Protein AF-A0A2V5TNC7-F1 (afdb_monomer_lite)

Structure (mmCIF, N/CA/C/O backbone):
data_AF-A0A2V5TNC7-F1
#
_entry.id   AF-A0A2V5TNC7-F1
#
loop_
_atom_site.group_PDB
_atom_site.id
_atom_site.type_symbol
_atom_site.label_atom_id
_atom_site.label_alt_id
_atom_site.label_comp_id
_atom_site.label_asym_id
_atom_site.label_entity_id
_atom_site.label_seq_id
_atom_site.pdbx_PDB_ins_code
_atom_site.Cartn_x
_atom_site.Cartn_y
_atom_site.Cartn_z
_atom_site.occupancy
_atom_site.B_iso_or_equiv
_atom_site.auth_seq_id
_atom_site.auth_comp_id
_atom_site.auth_asym_id
_atom_site.auth_atom_id
_atom_site.pdbx_PDB_model_num
ATOM 1 N N . TYR A 1 1 ? -16.590 10.394 -2.183 1.00 90.81 1 TYR A N 1
ATOM 2 C CA . TYR A 1 1 ? -15.474 10.416 -3.154 1.00 90.81 1 TYR A CA 1
ATOM 3 C C . TYR A 1 1 ? -14.195 10.779 -2.419 1.00 90.81 1 TYR A C 1
ATOM 5 O O . TYR A 1 1 ? -14.228 11.699 -1.612 1.00 90.81 1 TYR A O 1
ATOM 13 N N . VAL A 1 2 ? -13.100 10.061 -2.676 1.00 94.94 2 VAL A N 1
ATOM 14 C CA . VAL A 1 2 ? -11.769 10.317 -2.103 1.00 94.94 2 VAL A CA 1
ATOM 15 C C . VAL A 1 2 ? -10.773 10.353 -3.257 1.00 94.94 2 VAL A C 1
ATOM 17 O O . VAL A 1 2 ? -10.802 9.474 -4.114 1.00 94.94 2 VAL A O 1
ATOM 20 N N . ARG A 1 3 ? -9.904 11.370 -3.293 1.00 96.62 3 ARG A N 1
ATOM 21 C CA . ARG A 1 3 ? -8.853 11.506 -4.307 1.00 96.62 3 ARG A CA 1
ATOM 22 C C . ARG A 1 3 ? -7.488 11.321 -3.663 1.00 96.62 3 ARG A C 1
ATOM 24 O O . ARG A 1 3 ? -7.136 12.097 -2.777 1.00 96.62 3 ARG A O 1
ATOM 31 N N . LEU A 1 4 ? -6.742 10.347 -4.178 1.00 96.69 4 LEU A N 1
ATOM 32 C CA . LEU A 1 4 ? -5.344 10.105 -3.840 1.00 96.69 4 LEU A CA 1
ATOM 33 C C . LEU A 1 4 ? -4.456 10.454 -5.039 1.00 96.69 4 LEU A C 1
ATOM 35 O O . LEU A 1 4 ? -4.773 10.101 -6.183 1.00 96.69 4 LEU A O 1
ATOM 39 N N . THR A 1 5 ? -3.375 11.187 -4.803 1.00 95.12 5 THR A N 1
ATOM 40 C CA . THR A 1 5 ? -2.451 11.664 -5.840 1.00 95.12 5 THR A CA 1
ATOM 41 C C . THR A 1 5 ? -1.235 10.756 -5.922 1.00 95.12 5 THR A C 1
ATOM 43 O O . THR A 1 5 ? -0.220 10.990 -5.279 1.00 95.12 5 THR A O 1
ATOM 46 N N . VAL A 1 6 ? -1.347 9.707 -6.741 1.00 95.06 6 VAL A N 1
ATOM 47 C CA . VAL A 1 6 ? -0.286 8.707 -6.924 1.00 95.06 6 VAL A CA 1
ATOM 48 C C . VAL A 1 6 ? 0.290 8.781 -8.33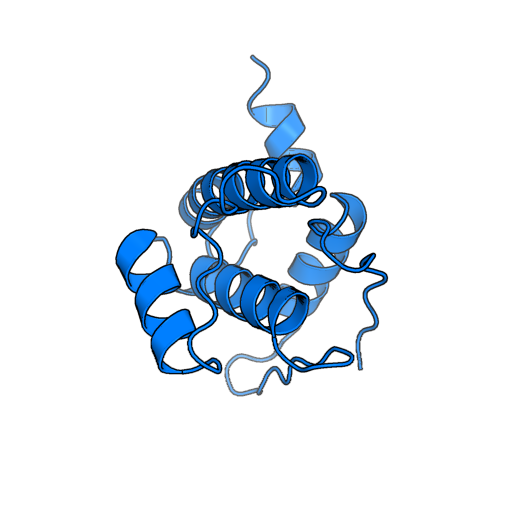2 1.00 95.06 6 VAL A C 1
ATOM 50 O O . VAL A 1 6 ? -0.430 8.584 -9.322 1.00 95.06 6 VAL A O 1
ATOM 53 N N . THR A 1 7 ? 1.593 9.055 -8.394 1.00 92.62 7 THR A N 1
ATOM 54 C CA . THR A 1 7 ? 2.403 9.073 -9.617 1.00 92.62 7 THR A CA 1
ATOM 55 C C . THR A 1 7 ? 2.344 7.721 -10.318 1.00 92.62 7 THR A C 1
ATOM 57 O O . THR A 1 7 ? 2.276 6.673 -9.675 1.00 92.62 7 THR A O 1
ATOM 60 N N . ASP A 1 8 ? 2.338 7.726 -11.650 1.00 88.94 8 ASP A N 1
ATOM 61 C CA . ASP A 1 8 ? 2.308 6.471 -12.395 1.00 88.94 8 ASP A CA 1
ATOM 62 C C . ASP A 1 8 ? 3.599 5.662 -12.198 1.00 88.94 8 ASP A C 1
ATOM 64 O O . ASP A 1 8 ? 4.667 6.225 -11.969 1.00 88.94 8 ASP A O 1
ATOM 68 N N . HIS A 1 9 ? 3.480 4.333 -12.256 1.00 88.94 9 HIS A N 1
ATOM 69 C CA . HIS A 1 9 ? 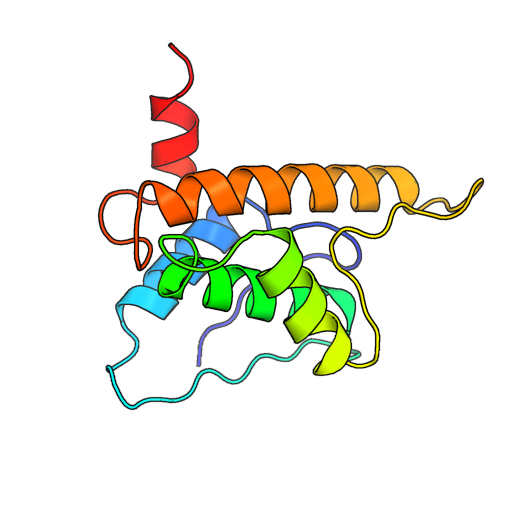4.544 3.339 -12.007 1.00 88.94 9 HIS A CA 1
ATOM 70 C C . HIS A 1 9 ? 5.125 3.272 -10.583 1.00 88.94 9 HIS A C 1
ATOM 72 O O . HIS A 1 9 ? 5.597 2.204 -10.193 1.00 88.94 9 HIS A O 1
ATOM 78 N N . ALA A 1 10 ? 5.056 4.351 -9.806 1.00 92.56 10 ALA A N 1
ATOM 79 C CA . ALA A 1 10 ? 5.538 4.409 -8.431 1.00 92.56 10 ALA A CA 1
ATOM 80 C C . ALA A 1 10 ? 4.518 3.858 -7.418 1.00 92.56 10 ALA A C 1
ATOM 82 O O . ALA A 1 10 ? 3.318 3.732 -7.694 1.00 92.56 10 ALA A O 1
ATOM 83 N N . ARG A 1 11 ? 4.996 3.548 -6.209 1.00 96.06 11 ARG A N 1
ATOM 84 C CA . ARG A 1 11 ? 4.123 3.322 -5.050 1.00 96.06 11 ARG A CA 1
ATOM 85 C C . ARG A 1 11 ? 3.475 4.641 -4.578 1.00 96.06 11 ARG A C 1
ATOM 87 O O . ARG A 1 11 ? 4.006 5.714 -4.866 1.00 96.06 11 ARG A O 1
ATOM 94 N N . PRO A 1 12 ? 2.353 4.599 -3.834 1.00 97.44 12 PRO A N 1
ATOM 95 C CA . PRO A 1 12 ? 1.832 5.786 -3.148 1.00 97.44 12 PRO A CA 1
ATOM 96 C C . PRO A 1 12 ? 2.841 6.330 -2.132 1.00 97.44 12 PRO A C 1
ATOM 98 O O . PRO A 1 12 ? 3.488 5.541 -1.446 1.00 97.44 12 PRO A O 1
ATOM 101 N N . LEU A 1 13 ? 2.942 7.653 -1.991 1.00 97.56 13 LEU A N 1
ATOM 102 C CA . LEU A 1 13 ? 3.701 8.279 -0.901 1.00 97.56 13 LEU A CA 1
ATOM 103 C C . LEU A 1 13 ? 3.092 7.916 0.459 1.00 97.56 13 LEU A C 1
ATOM 105 O O . LEU A 1 13 ? 1.901 7.618 0.535 1.00 97.56 13 LEU A O 1
ATOM 109 N N . ASP A 1 14 ? 3.883 7.960 1.530 1.00 97.94 14 ASP A N 1
ATOM 110 C CA . ASP A 1 14 ? 3.417 7.566 2.867 1.00 97.94 14 ASP A CA 1
ATOM 111 C C . ASP A 1 14 ? 2.213 8.401 3.341 1.00 97.94 14 ASP A C 1
ATOM 113 O O . ASP A 1 14 ? 1.262 7.838 3.879 1.00 97.94 14 ASP A O 1
ATOM 117 N N . GLU A 1 15 ? 2.171 9.703 3.031 1.00 97.69 15 GLU A N 1
ATOM 118 C CA . GLU A 1 15 ? 1.009 10.559 3.332 1.00 97.69 15 GLU A CA 1
ATOM 119 C C . GLU A 1 15 ? -0.266 10.109 2.595 1.00 97.69 15 GLU A C 1
ATOM 121 O O . GLU A 1 15 ? -1.374 10.169 3.128 1.00 97.69 15 GLU A O 1
ATOM 126 N N . GLU A 1 16 ? -0.125 9.608 1.366 1.00 98.31 16 GLU A N 1
ATOM 127 C CA . GLU A 1 16 ? -1.247 9.131 0.557 1.00 98.31 16 GLU A CA 1
ATOM 128 C C . GLU A 1 16 ? -1.734 7.765 1.052 1.00 98.31 16 GLU A C 1
ATOM 130 O O . GLU A 1 16 ? -2.927 7.462 0.968 1.00 98.31 16 GLU A O 1
ATOM 135 N N . VAL A 1 17 ? -0.836 6.960 1.628 1.00 98.50 17 VAL A N 1
ATOM 136 C CA . VAL A 1 17 ? -1.197 5.727 2.335 1.00 98.50 17 VAL A CA 1
ATOM 137 C C . VAL A 1 17 ? -1.980 6.048 3.611 1.00 98.50 17 VAL A C 1
ATOM 139 O O . VAL A 1 17 ? -3.017 5.429 3.849 1.00 98.50 17 VAL A O 1
ATOM 142 N N . ASP A 1 18 ? -1.570 7.053 4.386 1.00 98.50 18 ASP A N 1
ATOM 143 C CA . ASP A 1 18 ? -2.316 7.485 5.575 1.00 98.50 18 ASP A CA 1
ATOM 144 C C . ASP A 1 18 ? -3.714 7.996 5.216 1.00 98.50 18 ASP A C 1
ATOM 146 O O . ASP A 1 18 ? -4.711 7.584 5.818 1.00 98.50 18 ASP A O 1
ATOM 150 N N . ARG A 1 19 ? -3.821 8.840 4.182 1.00 98.31 19 ARG A N 1
ATOM 151 C CA . ARG A 1 19 ? -5.115 9.319 3.668 1.00 98.31 19 ARG A CA 1
ATOM 152 C C . ARG A 1 19 ? -6.000 8.169 3.197 1.00 98.31 19 ARG A C 1
ATOM 154 O O . ARG A 1 19 ? -7.209 8.191 3.437 1.00 98.31 19 ARG A O 1
ATOM 161 N N . PHE A 1 20 ? -5.414 7.159 2.555 1.00 98.38 20 PHE A N 1
ATOM 162 C CA . PHE A 1 20 ? -6.122 5.943 2.172 1.00 98.38 20 PHE A CA 1
ATOM 163 C C . PHE A 1 20 ? -6.648 5.177 3.392 1.00 98.38 20 PHE A C 1
ATOM 165 O O . PHE A 1 20 ? -7.832 4.847 3.432 1.00 98.38 20 PHE A O 1
ATOM 172 N N . ILE A 1 21 ? -5.815 4.938 4.408 1.00 98.25 21 ILE A N 1
ATOM 173 C CA . ILE A 1 21 ? -6.221 4.244 5.639 1.00 98.25 21 ILE A CA 1
ATOM 174 C C . ILE A 1 21 ? -7.364 4.994 6.327 1.00 98.25 21 ILE A C 1
ATOM 176 O O . ILE A 1 21 ? -8.365 4.380 6.698 1.00 98.25 21 ILE A O 1
ATOM 180 N N . LEU A 1 22 ? -7.262 6.320 6.450 1.00 97.81 22 LEU A N 1
ATOM 181 C CA . LEU A 1 22 ? -8.320 7.154 7.024 1.00 97.81 22 LEU A CA 1
ATOM 182 C C . LEU A 1 22 ? -9.634 7.030 6.242 1.00 97.81 22 LEU A C 1
ATOM 184 O O . LEU A 1 22 ? -10.692 6.916 6.856 1.00 97.81 22 LEU A O 1
ATOM 188 N N . ALA A 1 23 ? -9.579 6.983 4.910 1.00 96.62 23 ALA A N 1
ATOM 189 C CA . ALA A 1 23 ? -10.758 6.755 4.076 1.00 96.62 23 ALA A CA 1
ATOM 190 C C . ALA A 1 23 ? -11.355 5.346 4.242 1.00 96.62 23 ALA A C 1
ATOM 192 O O . ALA A 1 23 ? -12.570 5.181 4.213 1.00 96.62 23 ALA A O 1
ATOM 193 N N . VAL A 1 24 ? -10.524 4.318 4.431 1.00 95.81 24 VAL A N 1
ATOM 194 C CA . VAL A 1 24 ? -11.003 2.949 4.685 1.00 95.81 24 VAL A CA 1
ATOM 195 C C . VAL A 1 24 ? -11.654 2.839 6.064 1.00 95.81 24 VAL A C 1
ATOM 197 O O . VAL A 1 24 ? -12.674 2.167 6.197 1.00 95.81 24 VAL A O 1
ATOM 200 N N . ARG A 1 25 ? -11.105 3.513 7.084 1.00 94.56 25 ARG A N 1
ATOM 201 C CA . ARG A 1 25 ? -11.662 3.535 8.449 1.00 94.56 25 ARG A CA 1
ATOM 202 C C . ARG A 1 25 ? -13.064 4.145 8.509 1.00 94.56 25 ARG A C 1
ATOM 204 O O . ARG A 1 25 ? -13.843 3.761 9.376 1.00 94.56 25 ARG A O 1
ATOM 211 N N . THR A 1 26 ? -13.367 5.103 7.635 1.00 93.38 26 THR A N 1
ATOM 212 C CA . THR A 1 26 ? -14.668 5.790 7.598 1.00 93.38 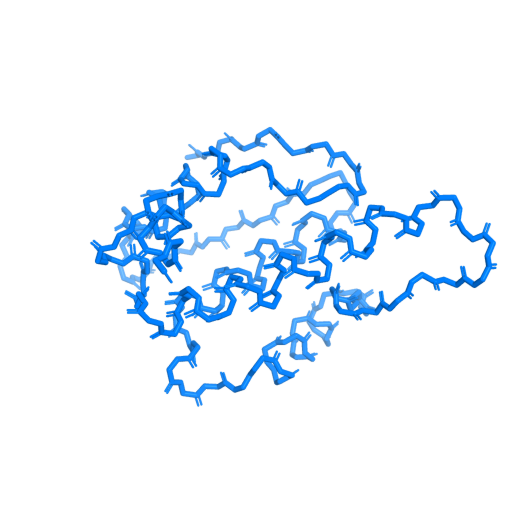26 THR A CA 1
ATOM 213 C C . THR A 1 26 ? -15.707 5.057 6.753 1.00 93.38 26 THR A C 1
ATOM 215 O O . THR A 1 26 ? -16.875 5.444 6.771 1.00 93.38 26 THR A O 1
ATOM 218 N N . LEU A 1 27 ? -15.310 4.005 6.029 1.00 92.88 27 LEU A N 1
ATOM 219 C CA . LEU A 1 27 ? -16.215 3.218 5.200 1.00 92.88 27 LEU A CA 1
ATOM 220 C C . LEU A 1 27 ? -17.176 2.394 6.087 1.00 92.88 27 LEU A C 1
ATOM 222 O O . LEU A 1 27 ? -16.701 1.609 6.915 1.00 92.88 27 LEU A O 1
ATOM 226 N N . PRO A 1 28 ? -18.506 2.519 5.918 1.00 91.56 28 PRO A N 1
ATOM 227 C CA . PRO A 1 28 ? -19.467 1.676 6.625 1.00 91.56 28 PRO A CA 1
ATOM 228 C C . PRO A 1 28 ? -19.281 0.187 6.295 1.00 91.56 28 PRO A C 1
ATOM 230 O O . PRO A 1 28 ? -18.852 -0.171 5.200 1.00 91.56 28 PRO A O 1
ATOM 233 N N . GLU A 1 29 ? -19.651 -0.692 7.230 1.00 84.00 29 GLU A N 1
ATOM 234 C CA . GLU A 1 29 ? -19.397 -2.143 7.148 1.00 84.00 29 GLU A CA 1
ATOM 235 C C . GLU A 1 29 ? -19.963 -2.813 5.882 1.00 84.00 29 GLU A C 1
ATOM 237 O O . GLU A 1 29 ? -19.347 -3.733 5.350 1.00 84.00 29 GLU A O 1
ATOM 242 N N . ASN A 1 30 ? -21.081 -2.305 5.357 1.00 88.00 30 ASN A N 1
ATOM 243 C CA . ASN A 1 30 ? -21.779 -2.861 4.192 1.00 88.00 30 ASN A CA 1
ATOM 244 C C . ASN A 1 30 ? -21.607 -2.032 2.909 1.00 88.00 30 ASN A C 1
ATOM 246 O O . ASN A 1 30 ? -22.359 -2.224 1.955 1.00 88.00 30 ASN A O 1
ATOM 250 N N . ASP A 1 31 ? -20.666 -1.089 2.890 1.00 91.81 31 ASP A N 1
ATOM 251 C CA . ASP A 1 31 ? -20.458 -0.211 1.741 1.00 91.81 31 ASP A CA 1
ATOM 252 C C . ASP A 1 31 ? -19.348 -0.726 0.806 1.00 91.81 31 ASP A C 1
ATOM 254 O O . ASP A 1 31 ? -18.507 -1.557 1.173 1.00 91.81 31 ASP A O 1
ATOM 258 N N . TRP A 1 32 ? -19.347 -0.236 -0.433 1.00 92.81 32 TRP A N 1
ATOM 259 C CA . TRP A 1 32 ? -18.456 -0.709 -1.491 1.00 92.81 32 TRP A CA 1
ATOM 260 C C . TRP A 1 32 ? -17.356 0.305 -1.821 1.00 92.81 32 TRP A C 1
ATOM 262 O O . TRP A 1 32 ? -17.617 1.478 -2.079 1.00 92.81 32 TRP A O 1
ATOM 272 N N . ALA A 1 33 ? -16.109 -0.165 -1.915 1.00 94.69 33 ALA A N 1
ATOM 273 C CA . ALA A 1 33 ? -14.994 0.643 -2.406 1.00 94.69 33 ALA A CA 1
ATOM 274 C C . ALA A 1 33 ? -14.753 0.376 -3.898 1.00 94.69 33 ALA A C 1
ATOM 276 O O . ALA A 1 33 ? -14.402 -0.735 -4.297 1.00 94.69 33 ALA A O 1
ATOM 277 N N . HIS A 1 34 ? -14.921 1.406 -4.726 1.00 95.81 34 HIS A N 1
ATOM 278 C CA . HIS A 1 34 ? -14.573 1.364 -6.144 1.00 95.81 34 HIS A CA 1
ATOM 279 C C . HIS A 1 34 ? -13.230 2.065 -6.384 1.00 95.81 34 HIS A C 1
ATOM 281 O O . HIS A 1 34 ? -13.083 3.251 -6.089 1.00 95.81 34 HIS A O 1
ATOM 287 N N . PHE A 1 35 ? -12.263 1.334 -6.942 1.00 95.56 35 PHE A N 1
ATOM 288 C CA . PHE A 1 35 ? -10.920 1.829 -7.245 1.00 95.56 35 PHE A CA 1
ATOM 289 C C . PHE A 1 35 ? -10.747 2.011 -8.750 1.00 95.56 35 PHE A C 1
ATOM 291 O O . PHE A 1 35 ? -11.022 1.094 -9.522 1.00 95.56 35 PHE A O 1
ATOM 298 N N . HIS A 1 36 ? -10.216 3.156 -9.171 1.00 94.62 36 HIS A N 1
ATOM 299 C CA . HIS A 1 36 ? -9.863 3.389 -10.567 1.00 94.62 36 HIS A CA 1
ATOM 300 C C . HIS A 1 36 ? -8.556 4.186 -10.684 1.00 94.62 36 HIS A C 1
ATOM 302 O O . HIS A 1 36 ? -8.160 4.918 -9.777 1.00 94.62 36 HIS A O 1
ATOM 308 N N . CYS A 1 37 ? -7.882 4.035 -11.820 1.00 92.31 37 CYS A N 1
ATOM 309 C CA . CYS A 1 37 ? -6.795 4.899 -12.272 1.00 92.31 37 CYS A CA 1
ATOM 310 C C . CYS A 1 37 ? -7.005 5.170 -13.770 1.00 92.31 37 CYS A C 1
ATOM 312 O O . CYS A 1 37 ? -8.136 5.066 -14.233 1.00 92.31 37 CYS A O 1
ATOM 314 N N . GLU A 1 38 ? -5.954 5.500 -14.521 1.00 91.56 38 GLU A N 1
ATOM 315 C CA . GLU A 1 38 ? -6.070 5.677 -15.975 1.00 91.56 38 GLU A CA 1
ATOM 316 C C . GLU A 1 38 ? -6.400 4.348 -16.676 1.00 91.56 38 GLU A C 1
ATOM 318 O O . GLU A 1 38 ? -7.423 4.208 -17.333 1.00 91.56 38 GLU A O 1
ATOM 323 N N . ALA A 1 39 ? -5.554 3.330 -16.477 1.00 91.56 39 ALA A N 1
ATOM 324 C CA . ALA A 1 39 ? -5.662 2.047 -17.178 1.00 91.56 39 ALA A CA 1
ATOM 325 C C . ALA A 1 39 ? -6.340 0.934 -16.360 1.00 91.56 39 ALA A C 1
ATOM 327 O O . ALA A 1 39 ? -6.468 -0.187 -16.840 1.00 91.56 39 ALA A O 1
ATOM 328 N N . GLY A 1 40 ? -6.681 1.181 -15.091 1.00 91.19 40 GLY A N 1
ATOM 329 C CA . GLY A 1 40 ? -7.243 0.157 -14.202 1.00 91.19 40 GLY A CA 1
ATOM 330 C C . GLY A 1 40 ? -6.281 -0.981 -13.820 1.00 91.19 40 GLY A C 1
ATOM 331 O O . GLY A 1 40 ? -6.734 -2.012 -13.339 1.00 91.19 40 GLY A O 1
ATOM 332 N N . ARG A 1 41 ? -4.964 -0.823 -14.038 1.00 91.44 41 ARG A N 1
ATOM 333 C CA . ARG A 1 41 ? -3.950 -1.876 -13.809 1.00 91.44 41 ARG A CA 1
ATOM 334 C C . ARG A 1 41 ? -3.110 -1.617 -12.562 1.00 91.44 41 ARG A C 1
ATOM 336 O O . ARG A 1 41 ? -3.526 -1.992 -11.474 1.00 91.44 41 ARG A O 1
ATOM 343 N N . GLY A 1 42 ? -1.962 -0.946 -12.694 1.00 92.75 42 GLY A N 1
ATOM 344 C CA . GLY A 1 42 ? -0.965 -0.827 -11.621 1.00 92.75 42 GLY A CA 1
ATOM 345 C C . GLY A 1 42 ? -1.503 -0.205 -10.331 1.00 92.75 42 GLY A C 1
ATOM 346 O O . GLY A 1 42 ? -1.641 -0.894 -9.327 1.00 92.75 42 GLY A O 1
ATOM 347 N N . ARG A 1 43 ? -1.853 1.087 -10.366 1.00 95.62 43 ARG A N 1
ATOM 348 C CA . ARG A 1 43 ? -2.362 1.823 -9.191 1.00 95.62 43 ARG A CA 1
ATOM 349 C C . ARG A 1 43 ? -3.647 1.209 -8.624 1.00 95.62 43 ARG A C 1
ATOM 351 O O . ARG A 1 43 ? -3.723 0.999 -7.418 1.00 95.62 43 ARG A O 1
ATOM 358 N N . THR A 1 44 ? -4.612 0.864 -9.481 1.00 96.06 44 THR A N 1
ATOM 359 C CA . THR A 1 44 ? -5.856 0.194 -9.065 1.00 96.06 44 THR A CA 1
ATOM 360 C C . THR A 1 44 ? -5.574 -1.099 -8.310 1.00 96.06 44 THR A C 1
ATOM 362 O O . THR A 1 44 ? -6.019 -1.241 -7.175 1.00 96.06 44 THR A O 1
ATOM 365 N N . THR A 1 45 ? -4.789 -2.010 -8.893 1.00 96.56 45 THR A N 1
ATOM 366 C CA . THR A 1 45 ? -4.500 -3.310 -8.270 1.00 96.56 45 THR A CA 1
ATOM 367 C C . THR A 1 45 ? -3.697 -3.138 -6.987 1.00 96.56 45 THR A C 1
ATOM 369 O O . THR A 1 45 ? -3.973 -3.827 -6.011 1.00 96.56 45 THR A O 1
ATOM 372 N N . THR A 1 46 ? -2.759 -2.182 -6.937 1.00 97.06 46 THR A N 1
ATOM 373 C CA . THR A 1 46 ? -2.049 -1.847 -5.695 1.00 97.06 46 THR A CA 1
ATOM 374 C C . THR A 1 46 ? -3.041 -1.495 -4.589 1.00 97.06 46 THR A C 1
ATOM 376 O O . THR A 1 46 ? -3.021 -2.145 -3.553 1.00 97.06 46 THR A O 1
ATOM 379 N N . PHE A 1 47 ? -3.959 -0.546 -4.797 1.00 97.75 47 PHE A N 1
ATOM 380 C CA . PHE A 1 47 ? -4.923 -0.180 -3.749 1.00 97.75 47 PHE A CA 1
ATOM 381 C C . PHE A 1 47 ? -5.932 -1.284 -3.423 1.00 97.75 47 PHE A C 1
ATOM 383 O O . PHE A 1 47 ? -6.302 -1.417 -2.260 1.00 97.75 47 PHE A O 1
ATOM 390 N N . MET A 1 48 ? -6.331 -2.111 -4.395 1.00 97.88 48 MET A N 1
ATOM 391 C CA . MET A 1 48 ? -7.145 -3.299 -4.117 1.00 97.88 48 MET A CA 1
ATOM 392 C C . MET A 1 48 ? -6.406 -4.281 -3.200 1.00 97.88 48 MET A C 1
ATOM 394 O O . MET A 1 48 ? -6.997 -4.774 -2.245 1.00 97.88 48 MET A O 1
ATOM 398 N N . VAL A 1 49 ? -5.109 -4.509 -3.432 1.00 98.31 49 VAL A N 1
ATOM 399 C CA . VAL A 1 49 ? -4.261 -5.338 -2.564 1.00 98.31 49 VAL A CA 1
ATOM 400 C C . VAL A 1 49 ? -4.133 -4.728 -1.166 1.00 98.31 49 VAL A C 1
ATOM 402 O O . VAL A 1 49 ? -4.354 -5.436 -0.189 1.00 98.31 49 VAL A O 1
ATOM 405 N N . LEU A 1 50 ? -3.847 -3.426 -1.043 1.00 98.62 50 LEU A N 1
ATOM 406 C CA . LEU A 1 50 ? -3.744 -2.766 0.269 1.00 98.62 50 LEU A CA 1
ATOM 407 C C . LEU A 1 50 ? -5.067 -2.847 1.047 1.00 98.62 50 LEU A C 1
ATOM 409 O O . LEU A 1 50 ? -5.081 -3.175 2.231 1.00 98.62 50 LEU A O 1
ATOM 413 N N . TYR A 1 51 ? -6.191 -2.584 0.377 1.00 98.00 51 TYR A N 1
ATOM 414 C CA . TYR A 1 51 ? -7.528 -2.692 0.961 1.00 98.00 51 TYR A CA 1
ATOM 415 C C . TYR A 1 51 ? -7.820 -4.100 1.476 1.00 98.00 51 TYR A C 1
ATOM 417 O O . TYR A 1 51 ? -8.378 -4.287 2.558 1.00 98.00 51 TYR A O 1
ATOM 425 N N . ASP A 1 52 ? -7.418 -5.092 0.691 1.00 98.25 52 ASP A N 1
ATOM 426 C CA . ASP A 1 52 ? -7.587 -6.489 1.019 1.00 98.25 52 ASP A CA 1
ATOM 427 C C . ASP A 1 52 ? -6.741 -6.894 2.240 1.00 98.25 52 ASP A C 1
ATOM 429 O O . ASP A 1 52 ? -7.253 -7.495 3.187 1.00 98.25 52 ASP A O 1
ATOM 433 N N . MET A 1 53 ? -5.479 -6.459 2.288 1.00 98.69 53 MET A N 1
ATOM 434 C CA . MET A 1 53 ? -4.588 -6.650 3.438 1.00 98.69 53 MET A CA 1
ATOM 435 C C . MET A 1 53 ? -5.171 -6.062 4.719 1.00 98.69 53 MET A C 1
ATOM 437 O O . MET A 1 53 ? -5.263 -6.774 5.718 1.00 98.69 53 MET A O 1
ATOM 441 N N . LEU A 1 54 ? -5.655 -4.814 4.687 1.00 97.94 54 LEU A N 1
ATOM 442 C CA . LEU A 1 54 ? -6.278 -4.180 5.855 1.00 97.94 54 LEU A CA 1
ATOM 443 C C . LEU A 1 54 ? -7.424 -5.021 6.431 1.00 97.94 54 LEU A C 1
ATOM 445 O O . LEU A 1 54 ? -7.704 -4.946 7.623 1.00 97.94 54 LEU A O 1
ATOM 449 N N . ARG A 1 55 ? -8.095 -5.836 5.616 1.00 96.88 55 A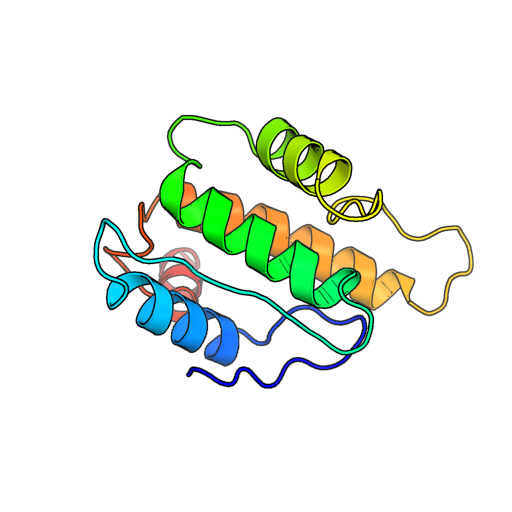RG A N 1
ATOM 450 C CA . ARG A 1 55 ? -9.243 -6.635 6.054 1.00 96.88 55 ARG A CA 1
ATOM 451 C C . ARG A 1 55 ? -8.921 -8.081 6.353 1.00 96.88 55 ARG A C 1
ATOM 453 O O . ARG A 1 55 ? -9.673 -8.694 7.110 1.00 96.88 55 ARG A O 1
ATOM 460 N N . ASN A 1 56 ? -7.873 -8.628 5.745 1.00 98.38 56 ASN A N 1
ATOM 461 C CA . ASN A 1 56 ? -7.649 -10.067 5.675 1.00 98.38 56 ASN A CA 1
ATOM 462 C C . ASN A 1 56 ? -6.233 -10.513 6.061 1.00 98.38 56 ASN A C 1
ATOM 464 O O . ASN A 1 56 ? -6.038 -11.718 6.186 1.00 98.38 56 ASN A O 1
ATOM 468 N N . ALA A 1 57 ? -5.271 -9.612 6.294 1.00 98.12 57 ALA A N 1
ATOM 469 C CA . ALA A 1 57 ? -3.874 -9.994 6.540 1.00 98.12 57 ALA A CA 1
ATOM 470 C C . ALA A 1 57 ? -3.688 -10.907 7.766 1.00 98.12 57 ALA A C 1
ATOM 472 O O . ALA A 1 57 ? -2.823 -11.767 7.753 1.00 98.12 57 ALA A O 1
ATOM 473 N N . THR A 1 58 ? -4.540 -10.816 8.793 1.00 98.12 58 THR A N 1
ATOM 474 C CA . THR A 1 58 ? -4.471 -11.706 9.973 1.00 98.12 58 THR A CA 1
ATOM 475 C C . THR A 1 58 ? -4.903 -13.151 9.712 1.00 98.12 58 THR A C 1
ATOM 477 O O . THR A 1 58 ? -4.809 -13.990 10.605 1.00 98.12 58 THR A O 1
ATOM 480 N N . ARG A 1 59 ? -5.439 -13.447 8.521 1.00 98.31 59 ARG A N 1
ATOM 481 C CA . ARG A 1 59 ? -6.030 -14.753 8.181 1.00 98.31 59 ARG A CA 1
ATOM 482 C C . ARG A 1 59 ? -5.689 -15.266 6.778 1.00 98.31 59 ARG A C 1
ATOM 484 O O . ARG A 1 59 ? -5.972 -16.422 6.490 1.00 98.31 59 ARG A O 1
ATOM 491 N N . VAL A 1 60 ? -5.139 -14.428 5.900 1.00 98.62 60 VAL A N 1
ATOM 492 C CA . VAL A 1 60 ? -4.753 -14.782 4.527 1.00 98.62 60 VAL A CA 1
ATOM 493 C C . VAL A 1 60 ? -3.327 -14.305 4.283 1.00 98.62 60 VAL A C 1
ATOM 495 O O . VAL A 1 60 ? -3.013 -13.159 4.596 1.00 98.62 60 VAL A O 1
ATOM 498 N N . SER A 1 61 ? -2.502 -15.177 3.698 1.00 98.62 61 SER A N 1
ATOM 499 C CA . SER A 1 61 ? -1.104 -14.890 3.371 1.00 98.62 61 SER A CA 1
ATOM 500 C C . SER A 1 61 ? -0.956 -13.747 2.359 1.00 98.62 61 SER A C 1
ATOM 502 O O . SER A 1 61 ? -1.862 -13.466 1.564 1.00 98.62 61 SER A O 1
ATOM 504 N N . LEU A 1 62 ? 0.217 -13.108 2.349 1.00 98.56 62 LEU A N 1
ATOM 505 C CA . LEU A 1 62 ? 0.582 -12.107 1.347 1.00 98.56 62 LEU A CA 1
ATOM 506 C C . LEU A 1 62 ? 0.448 -12.673 -0.074 1.00 98.56 62 LEU A C 1
ATOM 508 O O . LEU A 1 62 ? -0.113 -12.020 -0.956 1.00 98.56 62 LEU A O 1
ATOM 512 N N . GLU A 1 63 ? 0.961 -13.882 -0.288 1.00 98.25 63 GLU A N 1
ATOM 513 C CA . GLU A 1 63 ? 0.965 -14.570 -1.574 1.00 98.25 63 GLU A CA 1
ATOM 514 C C . GLU A 1 63 ? -0.461 -14.821 -2.073 1.00 98.25 63 GLU A C 1
ATOM 516 O O . GLU A 1 63 ? -0.760 -14.514 -3.227 1.00 98.25 63 GLU A O 1
ATOM 521 N N . ASP A 1 64 ? -1.364 -15.288 -1.207 1.00 98.56 64 ASP A N 1
ATOM 522 C CA . ASP A 1 64 ? -2.760 -15.544 -1.575 1.00 98.56 64 ASP A CA 1
ATOM 523 C C . ASP A 1 64 ? -3.524 -14.248 -1.869 1.00 98.56 64 ASP A C 1
ATOM 525 O O . ASP A 1 64 ? -4.292 -14.194 -2.835 1.00 98.56 64 ASP A O 1
ATOM 529 N N . ILE A 1 65 ? -3.298 -13.183 -1.085 1.00 98.62 65 ILE A N 1
ATOM 530 C CA . ILE A 1 65 ? -3.878 -11.858 -1.353 1.00 98.62 65 ILE A CA 1
ATOM 531 C C . ILE A 1 65 ? -3.390 -11.335 -2.710 1.00 98.62 65 ILE A C 1
ATOM 533 O O . ILE A 1 65 ? -4.198 -10.942 -3.554 1.00 98.62 65 ILE A O 1
ATOM 537 N N . ALA A 1 66 ? -2.080 -11.350 -2.957 1.00 98.00 66 ALA A N 1
ATOM 538 C CA . ALA A 1 66 ? -1.521 -10.870 -4.217 1.00 98.00 66 ALA A CA 1
ATOM 539 C C . ALA A 1 66 ? -2.023 -11.705 -5.407 1.00 98.00 66 ALA A C 1
ATOM 541 O O . ALA A 1 66 ? -2.410 -11.145 -6.438 1.00 98.00 66 ALA A O 1
ATOM 542 N N . ARG A 1 67 ? -2.081 -13.034 -5.251 1.00 97.75 67 ARG A N 1
ATOM 543 C CA . ARG A 1 67 ? -2.516 -13.955 -6.301 1.00 97.75 67 ARG A CA 1
ATOM 544 C C . ARG A 1 67 ? -3.992 -13.788 -6.637 1.00 97.75 67 ARG A C 1
ATOM 546 O O . ARG A 1 67 ? -4.329 -13.724 -7.818 1.00 97.75 67 ARG A O 1
ATOM 553 N N . ARG A 1 68 ? -4.886 -13.690 -5.648 1.00 97.69 68 ARG A N 1
ATOM 554 C CA . ARG A 1 68 ? -6.318 -13.511 -5.940 1.00 97.69 68 ARG A CA 1
ATOM 555 C C . ARG A 1 68 ? -6.604 -12.167 -6.601 1.00 97.69 68 ARG A C 1
ATOM 557 O O . ARG A 1 68 ? -7.416 -12.115 -7.516 1.00 97.69 68 ARG A O 1
ATOM 564 N N . GLN A 1 69 ? -5.900 -11.105 -6.208 1.00 97.62 69 GLN A N 1
ATOM 565 C CA . GLN A 1 69 ? -6.053 -9.797 -6.849 1.00 97.62 69 GLN A CA 1
ATOM 566 C C . GLN A 1 69 ? -5.514 -9.799 -8.285 1.00 97.62 69 GLN A C 1
ATOM 568 O O . GLN A 1 69 ? -6.140 -9.210 -9.158 1.00 97.62 69 GLN A O 1
ATOM 573 N N . GLN A 1 70 ? -4.433 -10.532 -8.573 1.00 96.38 70 GLN A N 1
ATOM 574 C CA . GLN A 1 70 ? -3.979 -10.754 -9.951 1.00 96.38 70 GLN A CA 1
ATOM 575 C C . GLN A 1 70 ? -5.044 -11.476 -10.793 1.00 96.38 70 GLN A C 1
ATOM 577 O O . GLN A 1 70 ? -5.341 -11.046 -11.907 1.00 96.38 70 GLN A O 1
ATOM 582 N N . LEU A 1 71 ? -5.627 -12.560 -10.263 1.00 95.44 71 LEU A N 1
ATOM 583 C CA . LEU A 1 71 ? -6.656 -13.345 -10.958 1.00 95.44 71 LEU A CA 1
ATOM 584 C C . LEU A 1 71 ? -7.914 -12.519 -11.264 1.00 95.44 71 LEU A C 1
ATOM 586 O O . LEU A 1 71 ? -8.538 -12.716 -12.302 1.00 95.44 71 LEU A O 1
ATOM 590 N N . LEU A 1 72 ? -8.270 -11.589 -10.376 1.00 90.50 72 LEU A N 1
ATOM 591 C CA . LEU A 1 72 ? -9.419 -10.696 -10.538 1.00 90.50 72 LEU A CA 1
ATOM 592 C C . LEU A 1 72 ? -9.085 -9.414 -11.329 1.00 90.50 72 LEU A C 1
ATOM 594 O O . LEU A 1 72 ? -9.996 -8.747 -11.814 1.00 90.50 72 LEU A O 1
ATOM 598 N N . GLY A 1 73 ? -7.803 -9.059 -11.461 1.00 80.94 73 GLY A N 1
ATOM 599 C CA . GLY A 1 73 ? -7.334 -7.750 -11.925 1.00 80.94 73 GLY A CA 1
ATOM 600 C C . GLY A 1 73 ? -6.419 -7.805 -13.149 1.00 80.94 73 GLY A C 1
ATOM 601 O O . GLY A 1 73 ? -5.224 -7.535 -13.040 1.00 80.94 73 GLY A O 1
ATOM 602 N N . TYR A 1 74 ? -6.976 -8.113 -14.328 1.00 82.50 74 TYR A N 1
ATOM 603 C CA . TYR A 1 74 ? -6.283 -8.082 -15.635 1.00 82.50 74 TYR A CA 1
ATOM 604 C C . TYR A 1 74 ? -4.882 -8.739 -15.646 1.00 82.50 74 TYR A C 1
ATOM 606 O O . TYR A 1 74 ? -3.970 -8.255 -16.327 1.00 82.50 74 TYR A O 1
ATOM 614 N N . ASP A 1 75 ? -4.701 -9.804 -14.859 1.00 89.44 75 ASP A N 1
ATOM 615 C CA . ASP A 1 75 ? -3.444 -10.541 -14.686 1.00 89.44 75 ASP A CA 1
ATOM 616 C C . ASP A 1 75 ? -2.246 -9.682 -14.212 1.00 89.44 75 ASP A C 1
ATOM 618 O O . ASP A 1 75 ? -1.078 -10.006 -14.434 1.00 89.44 75 ASP A O 1
ATOM 622 N N . TYR A 1 76 ? -2.508 -8.557 -13.537 1.00 92.19 76 TYR A N 1
ATOM 623 C CA . TYR A 1 76 ? -1.456 -7.709 -12.979 1.00 92.19 76 TYR A CA 1
ATOM 624 C C . TYR A 1 76 ? -1.021 -8.201 -11.591 1.00 92.19 76 TYR A C 1
ATOM 626 O O . TYR A 1 76 ? -1.781 -8.141 -10.628 1.00 92.19 76 TYR A O 1
ATOM 634 N N . HIS A 1 77 ? 0.234 -8.642 -11.459 1.00 95.69 77 HIS A N 1
ATOM 635 C CA . HIS A 1 77 ? 0.787 -9.112 -10.185 1.00 95.69 77 HIS A CA 1
ATOM 636 C C . HIS A 1 77 ? 1.649 -8.031 -9.512 1.00 95.69 77 HIS A C 1
ATOM 638 O O . HIS A 1 77 ? 2.746 -7.721 -9.974 1.00 95.69 77 HIS A O 1
ATOM 644 N N . VAL A 1 78 ? 1.210 -7.502 -8.362 1.00 95.75 78 VAL A N 1
ATOM 645 C CA . VAL A 1 78 ? 1.915 -6.403 -7.658 1.00 95.75 78 VAL A CA 1
ATOM 646 C C . VAL A 1 78 ? 3.334 -6.770 -7.203 1.00 95.75 78 VAL A C 1
ATOM 648 O O . VAL A 1 78 ? 4.210 -5.905 -7.226 1.00 95.75 78 VAL A O 1
ATOM 651 N N . LEU A 1 79 ? 3.569 -8.044 -6.859 1.00 96.94 79 LEU A N 1
ATOM 652 C CA . LEU A 1 79 ? 4.886 -8.582 -6.483 1.00 96.94 79 LEU A CA 1
ATOM 653 C C . LEU A 1 79 ? 5.769 -9.071 -7.650 1.00 96.94 79 LEU A C 1
ATOM 655 O O . LEU A 1 79 ? 6.848 -9.595 -7.388 1.00 96.94 79 LEU A O 1
ATOM 659 N N . ARG A 1 80 ? 5.337 -8.957 -8.917 1.00 95.62 80 ARG A N 1
ATOM 660 C CA . ARG A 1 80 ? 6.157 -9.414 -10.052 1.00 95.62 80 ARG A CA 1
ATOM 661 C C . ARG A 1 80 ? 7.368 -8.481 -10.234 1.00 95.62 80 ARG A C 1
ATOM 663 O O . ARG A 1 80 ? 7.141 -7.280 -10.414 1.00 95.62 80 ARG A O 1
ATOM 670 N N . PRO A 1 81 ? 8.609 -9.012 -10.230 1.00 96.06 81 PRO A N 1
ATOM 671 C CA . PRO A 1 81 ? 9.807 -8.239 -10.549 1.00 96.06 81 PRO A CA 1
ATOM 672 C C . PRO A 1 81 ? 9.765 -7.688 -11.974 1.00 96.06 81 PRO A C 1
ATOM 674 O O . PRO A 1 81 ? 9.101 -8.250 -12.849 1.00 96.06 81 PRO A O 1
ATOM 677 N N . ALA A 1 82 ? 10.489 -6.597 -12.205 1.00 94.56 82 ALA A N 1
ATOM 678 C CA . ALA A 1 82 ? 10.647 -6.054 -13.545 1.00 94.56 82 ALA A CA 1
AT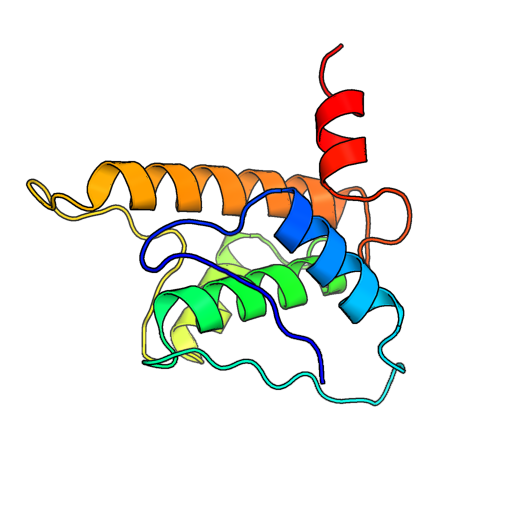OM 679 C C . ALA A 1 82 ? 11.486 -6.991 -14.428 1.00 94.56 82 ALA A C 1
ATOM 681 O O . ALA A 1 82 ? 12.372 -7.698 -13.940 1.00 94.56 82 ALA A O 1
ATOM 682 N N . ASP A 1 83 ? 11.212 -6.986 -15.732 1.00 94.31 83 ASP A N 1
ATOM 683 C CA . ASP A 1 83 ? 12.015 -7.744 -16.687 1.00 94.31 83 ASP A CA 1
ATOM 684 C C . ASP A 1 83 ? 13.413 -7.090 -16.829 1.00 94.31 83 ASP A C 1
ATOM 686 O O . ASP A 1 83 ? 13.544 -5.867 -16.674 1.00 94.31 83 ASP A O 1
ATOM 690 N N . PRO A 1 84 ? 14.479 -7.861 -17.123 1.00 93.75 84 PRO A N 1
ATOM 691 C CA . PRO A 1 84 ? 15.823 -7.309 -17.277 1.00 93.75 84 PRO A CA 1
ATOM 692 C C . PRO A 1 84 ? 15.873 -6.167 -18.302 1.00 93.75 84 PRO A C 1
ATOM 694 O O . PRO A 1 84 ? 15.440 -6.323 -19.442 1.00 93.75 84 PRO A O 1
ATOM 697 N N . GLY A 1 85 ? 16.428 -5.021 -17.900 1.00 93.06 85 GLY A N 1
ATOM 698 C CA . GLY A 1 85 ? 16.537 -3.831 -18.750 1.00 93.06 85 GLY A CA 1
ATOM 699 C C . GLY A 1 85 ? 15.305 -2.918 -18.763 1.00 93.06 85 GLY A C 1
ATOM 700 O O . GLY A 1 85 ? 15.334 -1.893 -19.442 1.00 93.06 85 GLY A O 1
ATOM 701 N N . ASP A 1 86 ? 14.241 -3.230 -18.013 1.00 94.62 86 ASP A N 1
ATOM 702 C CA . ASP A 1 86 ? 13.116 -2.305 -17.845 1.00 94.62 86 ASP A CA 1
ATOM 703 C C . ASP A 1 86 ? 13.548 -1.091 -17.007 1.00 94.62 86 ASP A C 1
ATOM 705 O O . ASP A 1 86 ? 13.947 -1.212 -15.847 1.00 94.62 86 ASP A O 1
ATOM 709 N N . TRP A 1 87 ? 13.423 0.107 -17.579 1.00 95.00 87 TRP A N 1
ATOM 710 C CA . TRP A 1 87 ? 13.733 1.364 -16.893 1.00 95.00 87 TRP A CA 1
ATOM 711 C C . TRP A 1 87 ? 12.878 1.584 -15.633 1.00 95.00 87 TRP A C 1
ATOM 713 O O . TRP A 1 87 ? 13.252 2.366 -14.761 1.00 95.00 87 TRP A O 1
ATOM 723 N N . ARG A 1 88 ? 11.742 0.883 -15.512 1.00 94.38 88 ARG A N 1
ATOM 724 C CA . ARG A 1 88 ? 10.846 0.935 -14.349 1.00 94.38 88 ARG A CA 1
ATOM 725 C C . ARG A 1 88 ? 11.274 0.014 -13.210 1.00 94.38 88 ARG A C 1
ATOM 727 O O . ARG A 1 88 ? 10.565 -0.029 -12.202 1.00 94.38 88 ARG A O 1
ATOM 734 N N . ALA A 1 89 ? 12.378 -0.722 -13.349 1.00 95.62 89 ALA A N 1
ATOM 735 C CA . ALA A 1 89 ? 12.857 -1.643 -12.322 1.00 95.62 89 ALA A CA 1
ATOM 736 C C . ALA A 1 89 ? 12.971 -0.990 -10.931 1.00 95.62 89 ALA A C 1
ATOM 738 O O . ALA A 1 89 ? 12.349 -1.522 -10.014 1.00 95.62 89 ALA A O 1
ATOM 739 N N . PRO A 1 90 ? 13.569 0.211 -10.760 1.00 96.12 90 PRO A N 1
ATOM 740 C CA . PRO A 1 90 ? 13.660 0.838 -9.438 1.00 96.12 90 PRO A CA 1
ATOM 741 C C . PRO A 1 90 ? 12.293 1.103 -8.791 1.00 96.12 90 PRO A C 1
ATOM 743 O O . PRO A 1 90 ? 12.100 0.840 -7.609 1.00 96.12 90 PRO A O 1
ATOM 746 N N . TYR A 1 91 ? 11.310 1.568 -9.570 1.00 96.00 91 TYR A N 1
ATOM 747 C CA . TYR A 1 91 ? 9.949 1.812 -9.073 1.00 96.00 91 TYR A CA 1
ATOM 748 C C . TYR A 1 91 ? 9.193 0.513 -8.777 1.00 96.00 91 TYR A C 1
ATOM 750 O O . TYR A 1 91 ? 8.342 0.462 -7.889 1.00 96.00 91 TYR A O 1
ATOM 758 N N . THR A 1 92 ? 9.483 -0.545 -9.536 1.00 96.31 92 THR A N 1
ATOM 759 C CA . THR A 1 92 ? 8.912 -1.872 -9.303 1.00 96.31 92 THR A CA 1
ATOM 760 C C . THR A 1 92 ? 9.454 -2.471 -8.016 1.00 96.31 92 THR A C 1
ATOM 762 O O . THR A 1 92 ? 8.657 -2.924 -7.199 1.00 96.31 92 THR A O 1
ATOM 765 N N . ASP A 1 93 ? 10.764 -2.409 -7.803 1.00 97.00 93 ASP A N 1
ATOM 766 C CA . ASP A 1 93 ? 11.409 -2.921 -6.597 1.00 97.00 93 ASP A CA 1
ATOM 767 C C . ASP A 1 93 ? 10.927 -2.164 -5.353 1.00 97.00 93 ASP A C 1
ATOM 769 O O . ASP A 1 93 ? 10.543 -2.789 -4.362 1.00 97.00 93 ASP A O 1
ATOM 773 N N . ASP A 1 94 ? 10.819 -0.835 -5.442 1.00 97.44 94 ASP A N 1
ATOM 774 C CA . ASP A 1 94 ? 10.265 0.010 -4.378 1.00 97.44 94 ASP A CA 1
ATOM 775 C C . ASP A 1 94 ? 8.795 -0.335 -4.066 1.00 97.44 94 ASP A C 1
ATOM 777 O O . ASP A 1 94 ? 8.411 -0.526 -2.909 1.00 97.44 94 ASP A O 1
ATOM 781 N N . ARG A 1 95 ? 7.957 -0.540 -5.094 1.00 97.56 95 ARG A N 1
ATOM 782 C CA . ARG A 1 95 ? 6.575 -1.015 -4.906 1.00 97.56 95 ARG A CA 1
ATOM 783 C C . ARG A 1 95 ? 6.530 -2.381 -4.224 1.00 97.56 95 ARG A C 1
ATOM 785 O O . ARG A 1 95 ? 5.683 -2.583 -3.356 1.00 97.56 95 ARG A O 1
ATOM 792 N N . ILE A 1 96 ? 7.384 -3.325 -4.619 1.00 98.25 96 ILE A N 1
ATOM 793 C CA . ILE A 1 96 ? 7.421 -4.672 -4.030 1.00 98.25 96 ILE A CA 1
ATOM 794 C C . ILE A 1 96 ? 7.807 -4.589 -2.553 1.00 98.25 96 ILE A C 1
ATOM 796 O O . ILE A 1 96 ? 7.127 -5.189 -1.717 1.00 98.25 96 ILE A O 1
ATOM 800 N N . ALA A 1 97 ? 8.855 -3.828 -2.230 1.00 98.31 97 ALA A N 1
ATOM 801 C CA . ALA A 1 97 ? 9.291 -3.604 -0.857 1.00 98.31 97 ALA A CA 1
ATOM 802 C C . ALA A 1 97 ? 8.166 -2.987 -0.013 1.00 98.31 97 ALA A C 1
ATOM 804 O O . ALA A 1 97 ? 7.851 -3.492 1.065 1.00 98.31 97 ALA A O 1
ATOM 805 N N . PHE A 1 98 ? 7.486 -1.971 -0.548 1.00 98.50 98 PHE A N 1
ATOM 806 C CA . PHE A 1 98 ? 6.335 -1.359 0.105 1.00 98.50 98 PHE A CA 1
ATOM 807 C C . PHE A 1 98 ? 5.179 -2.330 0.336 1.00 98.50 98 PHE A C 1
ATOM 809 O O . PHE A 1 98 ? 4.673 -2.393 1.448 1.00 98.50 98 PHE A O 1
ATOM 816 N N . VAL A 1 99 ? 4.757 -3.100 -0.671 1.00 98.62 99 VAL A N 1
ATOM 817 C CA . VAL A 1 99 ? 3.630 -4.037 -0.519 1.00 98.62 99 VAL A CA 1
ATOM 818 C C . VAL A 1 99 ? 3.932 -5.084 0.558 1.00 98.62 99 VAL A C 1
ATOM 820 O O . VAL A 1 99 ? 3.045 -5.428 1.336 1.00 98.62 99 VAL A O 1
ATOM 823 N N . ARG A 1 100 ? 5.183 -5.556 0.648 1.00 98.62 100 ARG A N 1
ATOM 824 C CA . ARG A 1 100 ? 5.618 -6.467 1.718 1.00 98.62 100 ARG A CA 1
ATOM 825 C C . ARG A 1 100 ? 5.556 -5.799 3.089 1.00 98.62 100 ARG A C 1
ATOM 827 O O . ARG A 1 100 ? 4.954 -6.351 4.000 1.00 98.62 100 ARG A O 1
ATOM 834 N N . ALA A 1 101 ? 6.115 -4.600 3.225 1.00 98.44 101 ALA A N 1
ATOM 835 C CA . ALA A 1 101 ? 6.085 -3.867 4.488 1.00 98.44 101 ALA A CA 1
ATOM 836 C C . ALA A 1 101 ? 4.651 -3.502 4.918 1.00 98.44 101 ALA A C 1
ATOM 838 O O . ALA A 1 101 ? 4.311 -3.579 6.097 1.00 98.44 101 ALA A O 1
ATOM 839 N N . PHE A 1 102 ? 3.779 -3.167 3.965 1.00 98.75 102 PHE A N 1
ATOM 840 C CA . PHE A 1 102 ? 2.380 -2.867 4.243 1.00 98.75 102 PHE A CA 1
ATOM 841 C C . PHE A 1 102 ? 1.594 -4.097 4.705 1.00 98.75 102 PHE A C 1
ATOM 843 O O . PHE A 1 102 ? 0.686 -3.962 5.522 1.00 98.75 102 PHE A O 1
ATOM 850 N N . TYR A 1 103 ? 1.939 -5.296 4.229 1.00 98.75 103 TYR A N 1
ATOM 851 C CA . TYR A 1 103 ? 1.346 -6.530 4.742 1.00 98.75 103 TYR A CA 1
ATOM 852 C C . TYR A 1 103 ? 1.644 -6.717 6.235 1.00 98.75 103 TYR A C 1
ATOM 854 O O . TYR A 1 103 ? 0.716 -6.946 7.009 1.00 98.75 103 TYR A O 1
ATOM 862 N N . GLU A 1 104 ? 2.899 -6.525 6.654 1.00 98.38 104 GLU A N 1
ATOM 863 C CA . GLU A 1 104 ? 3.287 -6.580 8.072 1.00 98.38 104 GLU A CA 1
ATOM 864 C C . GLU A 1 104 ? 2.558 -5.513 8.899 1.00 98.38 104 GLU A C 1
ATOM 866 O O . GLU A 1 104 ? 1.995 -5.806 9.958 1.00 98.38 104 GLU A O 1
ATOM 871 N N . TYR A 1 105 ? 2.479 -4.285 8.376 1.00 98.50 105 TYR A N 1
ATOM 872 C CA . TYR A 1 105 ? 1.683 -3.220 8.982 1.00 98.50 105 TYR A CA 1
ATOM 873 C C . TYR A 1 105 ? 0.216 -3.628 9.150 1.00 98.50 105 TYR A C 1
ATOM 875 O O . TYR A 1 105 ? -0.329 -3.477 10.241 1.00 98.50 105 TYR A O 1
ATOM 883 N N . ALA A 1 106 ? -0.429 -4.152 8.107 1.00 98.38 106 ALA A N 1
ATOM 884 C CA . ALA A 1 106 ? -1.842 -4.520 8.130 1.00 98.38 106 ALA A CA 1
ATOM 885 C C . ALA A 1 106 ? -2.118 -5.725 9.041 1.00 98.38 106 ALA A C 1
ATOM 887 O O . ALA A 1 106 ? -3.176 -5.792 9.669 1.00 98.38 106 ALA A O 1
ATOM 888 N N . HIS A 1 107 ? -1.163 -6.652 9.148 1.00 97.56 107 HIS A N 1
ATOM 889 C CA . HIS A 1 107 ? -1.215 -7.761 10.093 1.00 97.56 107 HIS A CA 1
ATOM 890 C C . HIS A 1 107 ? -1.148 -7.254 11.545 1.00 97.56 107 HIS A C 1
ATOM 892 O O . HIS A 1 107 ? -1.951 -7.668 12.381 1.00 97.56 107 HIS A O 1
ATOM 898 N N . ALA A 1 108 ? -0.239 -6.317 11.842 1.00 97.06 108 ALA A N 1
ATOM 899 C CA . ALA A 1 108 ? -0.101 -5.704 13.166 1.00 97.06 108 ALA A CA 1
ATOM 900 C C . ALA A 1 108 ? -1.214 -4.686 13.497 1.00 97.06 108 ALA A C 1
ATOM 902 O O . ALA A 1 108 ? -1.533 -4.465 14.666 1.00 97.06 108 ALA A O 1
ATOM 903 N N . ASN A 1 109 ? -1.832 -4.083 12.478 1.00 97.19 109 ASN A N 1
ATOM 904 C CA . ASN A 1 109 ? -2.858 -3.048 12.595 1.00 97.19 109 ASN A CA 1
ATOM 905 C C . ASN A 1 109 ? -4.109 -3.420 11.774 1.00 97.19 109 ASN A C 1
ATOM 907 O O . ASN A 1 109 ? -4.395 -2.766 10.767 1.00 97.19 109 ASN A O 1
ATOM 911 N N . PRO A 1 110 ? -4.901 -4.433 12.175 1.00 96.31 110 PRO A N 1
ATOM 912 C CA . PRO A 1 110 ? -6.078 -4.850 11.414 1.00 96.31 110 PRO A CA 1
AT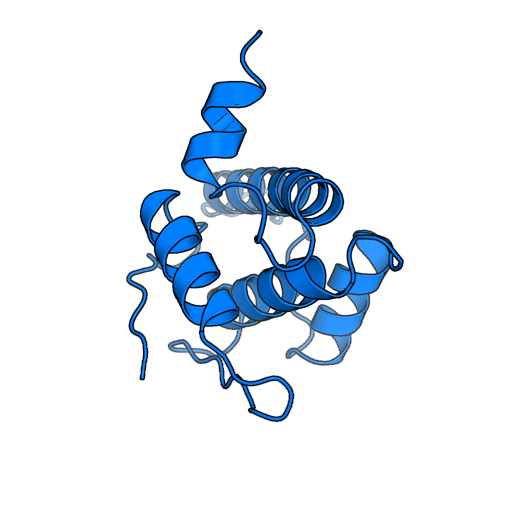OM 913 C C . PRO A 1 110 ? -7.081 -3.707 11.211 1.00 96.31 110 PRO A C 1
ATOM 915 O O . PRO A 1 110 ? -7.364 -2.917 12.117 1.00 96.31 110 PRO A O 1
ATOM 918 N N . GLY A 1 111 ? -7.611 -3.590 9.994 1.00 94.62 111 GLY A N 1
ATOM 919 C CA . GLY A 1 111 ? -8.451 -2.472 9.552 1.00 94.62 111 GLY A CA 1
ATOM 920 C C . GLY A 1 111 ? -7.721 -1.127 9.525 1.00 94.62 111 GLY A C 1
ATOM 921 O O . GLY A 1 111 ? -8.366 -0.085 9.428 1.00 94.62 111 GLY A O 1
ATOM 922 N N . GLY A 1 112 ? -6.398 -1.148 9.689 1.00 94.31 112 GLY A N 1
ATOM 923 C CA . GLY A 1 112 ? -5.564 0.021 9.881 1.00 94.31 112 GLY A CA 1
ATOM 924 C C . GLY A 1 112 ? -5.934 0.790 11.137 1.00 94.31 112 GLY A C 1
ATOM 925 O O . GLY A 1 112 ? -5.752 1.988 11.107 1.00 94.31 112 GLY A O 1
ATOM 926 N N . ARG A 1 113 ? -6.532 0.191 12.184 1.00 92.50 113 ARG A N 1
ATOM 927 C CA . ARG A 1 113 ? -7.182 0.928 13.295 1.00 92.50 113 ARG A CA 1
ATOM 928 C C . ARG A 1 113 ? -6.239 1.457 14.380 1.00 92.50 113 ARG A C 1
ATOM 930 O O . ARG A 1 113 ? -6.535 2.507 14.940 1.00 92.50 113 ARG A O 1
ATOM 937 N N . SER A 1 114 ? -5.151 0.750 14.688 1.00 92.81 114 SER A N 1
ATOM 938 C CA . SER A 1 114 ? -4.310 1.072 15.854 1.00 92.81 114 SER A CA 1
ATOM 939 C C . SER A 1 114 ? -3.371 2.255 15.610 1.00 92.81 114 SER A C 1
ATOM 941 O O . SER A 1 114 ? -3.295 3.147 16.446 1.00 92.81 114 SER A O 1
ATOM 943 N N . GLN A 1 115 ? -2.679 2.273 14.470 1.00 95.06 115 GLN A N 1
ATOM 944 C CA . GLN A 1 115 ? -1.760 3.340 14.060 1.00 95.06 115 GLN A CA 1
ATOM 945 C C . GLN A 1 115 ? -1.952 3.640 12.574 1.00 95.06 115 GLN A C 1
ATOM 947 O O . GLN A 1 115 ? -2.419 2.778 11.822 1.00 95.06 115 GLN A O 1
ATOM 952 N N . LEU A 1 116 ? -1.621 4.855 12.146 1.00 97.81 116 LEU A N 1
ATOM 953 C CA . LEU A 1 116 ? -1.423 5.172 10.734 1.00 97.81 116 LEU A CA 1
ATOM 954 C C . LEU A 1 116 ? -0.120 4.545 10.215 1.00 97.81 116 LEU A C 1
ATOM 956 O O . LEU A 1 116 ? 0.694 4.029 10.983 1.00 97.81 116 LEU A O 1
ATOM 960 N N . TRP A 1 117 ? 0.053 4.536 8.896 1.00 98.06 117 TRP A N 1
ATOM 961 C CA . TRP A 1 117 ? 1.208 3.913 8.262 1.00 98.06 117 TRP A CA 1
ATOM 962 C C . TRP A 1 117 ? 2.496 4.672 8.592 1.00 98.06 117 TRP A C 1
ATOM 964 O O . TRP A 1 117 ? 3.475 4.055 9.013 1.00 98.06 117 TRP A O 1
ATOM 974 N N . SER A 1 118 ? 2.485 6.003 8.485 1.00 97.38 118 SER A N 1
ATOM 975 C CA . SER A 1 118 ? 3.651 6.828 8.837 1.00 97.38 118 SER A CA 1
ATOM 976 C C . SER A 1 118 ? 4.045 6.695 10.314 1.00 97.38 118 SER A C 1
ATOM 978 O O . SER A 1 118 ? 5.225 6.557 10.635 1.00 97.38 118 SER A O 1
ATOM 980 N N . GLU A 1 119 ? 3.061 6.656 11.215 1.00 96.88 119 GLU A N 1
ATOM 981 C CA . GLU A 1 119 ? 3.271 6.423 12.648 1.00 96.88 119 GLU A CA 1
ATOM 982 C C . GLU A 1 119 ? 3.957 5.070 12.884 1.00 96.88 119 GLU A C 1
ATOM 984 O O . GLU A 1 119 ? 4.968 4.993 13.589 1.00 96.88 119 GLU A O 1
ATOM 989 N N . TRP A 1 120 ? 3.469 4.014 12.228 1.00 96.62 120 TRP A N 1
ATOM 990 C CA . TRP A 1 120 ? 4.027 2.672 12.362 1.00 96.62 120 TRP A CA 1
ATOM 991 C C . TRP A 1 120 ? 5.484 2.588 11.896 1.00 96.62 120 TRP A C 1
ATOM 993 O O . TRP A 1 120 ? 6.308 2.004 12.606 1.00 96.62 120 TRP A O 1
ATOM 1003 N N . LEU A 1 121 ? 5.828 3.239 10.779 1.00 95.19 121 LEU A N 1
ATOM 1004 C CA . LEU A 1 121 ? 7.210 3.318 10.289 1.00 95.19 121 LEU A CA 1
ATOM 1005 C C . LEU A 1 121 ? 8.163 3.918 11.336 1.00 95.19 121 LEU A C 1
ATOM 1007 O O . LEU A 1 121 ? 9.268 3.412 11.534 1.00 95.19 121 LEU A O 1
ATOM 1011 N N . THR A 1 122 ? 7.727 4.950 12.063 1.00 92.06 122 THR A N 1
ATOM 1012 C CA . THR A 1 122 ? 8.552 5.553 13.126 1.00 92.06 122 THR A CA 1
ATOM 1013 C C . THR A 1 122 ? 8.666 4.663 14.365 1.00 92.06 122 THR A C 1
ATOM 1015 O O . THR A 1 122 ? 9.704 4.651 15.025 1.00 92.06 122 THR A O 1
ATOM 1018 N N . SER A 1 123 ? 7.633 3.871 14.665 1.00 83.12 123 SER A N 1
ATOM 1019 C CA . SER A 1 123 ? 7.589 3.013 15.856 1.00 83.12 123 SER A CA 1
ATOM 1020 C C . SER A 1 123 ? 8.511 1.787 15.781 1.00 83.12 123 SER A C 1
ATOM 1022 O O . SER A 1 123 ? 8.986 1.319 16.817 1.00 83.12 123 SER A O 1
ATOM 1024 N N . GLY A 1 124 ? 8.782 1.292 14.568 1.00 67.69 124 GLY A N 1
ATOM 1025 C CA . GLY A 1 124 ? 9.651 0.140 14.306 1.00 67.69 124 GLY A CA 1
ATOM 1026 C C . GLY A 1 124 ? 11.143 0.471 14.208 1.00 67.69 124 GLY A C 1
ATOM 1027 O O . GLY A 1 124 ? 11.958 -0.443 14.154 1.00 67.69 124 GLY A O 1
ATOM 1028 N N . THR A 1 125 ? 11.519 1.755 14.207 1.00 54.25 125 THR A N 1
ATOM 1029 C CA . THR A 1 125 ? 12.925 2.201 14.138 1.00 54.25 125 THR A CA 1
ATOM 1030 C C . THR A 1 125 ? 13.575 2.240 15.531 1.00 54.25 125 THR A C 1
ATOM 1032 O O . THR A 1 125 ? 14.092 3.273 15.958 1.00 54.25 125 THR A O 1
ATOM 1035 N N . LYS A 1 126 ? 13.517 1.128 16.273 1.00 35.59 126 LYS A N 1
ATOM 1036 C CA . LYS A 1 126 ? 14.249 0.951 17.539 1.00 35.59 126 LYS A CA 1
ATOM 1037 C C . LYS A 1 126 ? 15.354 -0.082 17.406 1.00 35.59 126 LYS A C 1
ATOM 1039 O O . LYS A 1 126 ? 15.089 -1.137 16.795 1.00 35.59 126 LYS A O 1
#

Foldseek 3Di:
DDDADDDPLADGDLVSQLSLLVVLLPADPPDDDDFDDDVQAQVVLLSQLLSCLLADLLPDPSVRSQVVSCVVGVNHRLLDADDPPPPSRVRSVNSNVVSVVSSVCSNVQRSVPPDRRVRVVVVPPD

Radius of gyration: 14.08 Å; chains: 1; bounding box: 38×27×36 Å

Sequence (126 aa):
YVRLTVTDHARPLDEEVDRFILAVRTLPENDWAHFHCEAGRGRTTTFMVLYDMLRNATRVSLEDIARRQQLLGYDYHVLRPADPGDWRAPYTDDRIAFVRAFYEYAHANPGGRSQLWSEWLTSGTK

Secondary structure (DSSP, 8-state):
-------SSSPPPHHHHHHHHHHHHTS-TT-------SSSSHHHHHHHHHHHHHHHTTTS-HHHHHHHHHHHTTT--TTPPPPTT-TTHHHHHHHHHHHHHHHHHHHHSGGG-SS-HHHHHHHT--

pLDDT: mean 94.46, std 7.67, range [35.59, 98.75]